Protein AF-A0A3B9HEW7-F1 (afdb_monomer)

Secondary structure (DSSP, 8-state):
-TTT--HHHHHHHGGGGS-HHHHHHHHHHTHHHHHHHHHHHHHHHHHHHHHHHTT-THHHHHHHHHHHHHHTT-

Sequence (74 aa):
MHKTAG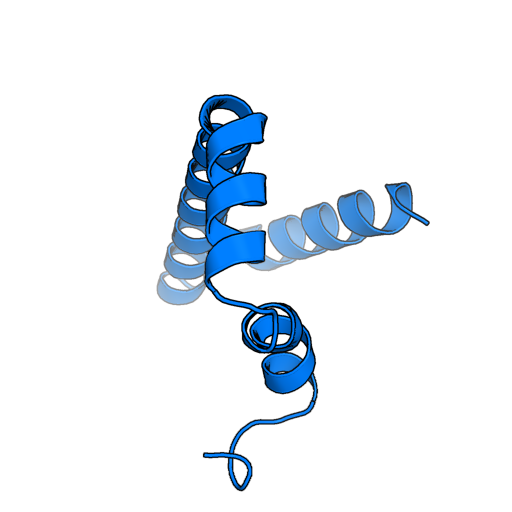IPFDGQSQLSSDDPIDAETQCLTVSEPLVHWIDQMILSLHKFRTQLSEDSDDLVESFITAWEQRARWE

pLDDT: mean 91.32, std 9.55, range [51.88, 98.06]

Mean predicted aligned error: 4.92 Å

Solvent-accessible surface area (backbone atoms only — not comparable to full-atom values): 4442 Å² total; per-residue (Å²): 119,75,92,78,56,51,75,74,52,52,67,72,49,52,76,75,73,55,60,67,68,60,52,50,54,54,48,64,76,44,39,69,68,50,51,53,52,50,52,54,50,53,54,50,52,51,50,53,52,49,28,63,76,65,72,38,82,62,45,60,58,54,50,51,51,53,51,55,58,53,61,73,77,110

Foldseek 3Di:
DVPPDDPVVCVVCVVVVDDPVVVVVVCVVCVVVVVVVVVVVVVLVVVLVVCVVVVHPCNVVSVVVVVVVVVVVD

Radius of gyration: 15.87 Å; Cα contacts (8 Å, |Δi|>4): 10; chains: 1; bounding box: 32×34×37 Å

Structure (mmCIF, N/CA/C/O backbone):
data_AF-A0A3B9HEW7-F1
#
_entry.id   AF-A0A3B9HEW7-F1
#
loop_
_atom_site.group_PDB
_atom_site.id
_atom_site.type_symbol
_atom_site.label_atom_id
_atom_site.label_alt_id
_atom_site.label_comp_id
_atom_site.label_asym_id
_atom_site.label_entity_id
_atom_site.label_seq_id
_atom_site.pdbx_PDB_ins_code
_atom_site.Cartn_x
_atom_site.Cartn_y
_atom_site.Cartn_z
_atom_site.occupancy
_atom_site.B_iso_or_equiv
_atom_site.auth_seq_id
_atom_site.auth_comp_id
_atom_site.auth_asym_id
_atom_site.auth_atom_id
_atom_site.pdbx_PDB_model_num
ATOM 1 N N . MET A 1 1 ? 8.904 -20.798 0.515 1.00 51.88 1 MET A N 1
ATOM 2 C CA . MET A 1 1 ? 7.943 -19.787 1.012 1.00 51.88 1 MET A CA 1
ATOM 3 C C . MET A 1 1 ? 6.482 -20.097 0.673 1.00 51.88 1 MET A C 1
ATOM 5 O O . MET A 1 1 ? 5.631 -19.774 1.483 1.00 51.88 1 MET A O 1
ATOM 9 N N . HIS A 1 2 ? 6.167 -20.804 -0.421 1.00 53.12 2 HIS A N 1
ATOM 10 C CA . HIS A 1 2 ? 4.775 -21.081 -0.833 1.00 53.12 2 HIS A CA 1
ATOM 11 C C . HIS A 1 2 ? 3.903 -21.921 0.124 1.00 53.12 2 HIS A C 1
ATOM 13 O O . HIS A 1 2 ? 2.689 -21.924 -0.013 1.00 53.12 2 HIS A O 1
ATOM 19 N N . LYS A 1 3 ? 4.487 -22.659 1.080 1.00 59.09 3 LYS A N 1
ATOM 20 C CA . LYS A 1 3 ? 3.728 -23.591 1.940 1.00 59.09 3 LYS A CA 1
ATOM 21 C C . LYS A 1 3 ? 2.932 -22.912 3.066 1.00 59.09 3 LYS A C 1
ATOM 23 O O . LYS A 1 3 ? 2.134 -23.585 3.705 1.00 59.09 3 LYS A O 1
ATOM 28 N N . THR A 1 4 ? 3.150 -21.620 3.318 1.00 69.50 4 THR A N 1
ATOM 29 C CA . THR A 1 4 ? 2.490 -20.857 4.399 1.00 69.50 4 THR A CA 1
ATOM 30 C C . THR A 1 4 ? 1.799 -19.582 3.917 1.00 69.50 4 THR A C 1
ATOM 32 O O . THR A 1 4 ? 1.069 -18.965 4.684 1.00 69.50 4 THR A O 1
ATOM 35 N N . ALA A 1 5 ? 2.031 -19.170 2.670 1.00 74.25 5 ALA A N 1
ATOM 36 C CA . ALA A 1 5 ? 1.391 -18.006 2.074 1.00 74.25 5 ALA A CA 1
ATOM 37 C C . ALA A 1 5 ? 0.030 -18.415 1.494 1.00 74.25 5 ALA A C 1
ATOM 39 O O . ALA A 1 5 ? -0.042 -19.298 0.641 1.00 74.25 5 ALA A O 1
ATOM 40 N N . GLY A 1 6 ? -1.051 -17.809 1.987 1.00 82.12 6 GLY A N 1
ATOM 41 C CA . GLY A 1 6 ? -2.390 -18.019 1.437 1.00 82.12 6 GLY A CA 1
ATOM 42 C C . GLY A 1 6 ? -2.597 -17.288 0.107 1.00 82.12 6 GLY A C 1
ATOM 43 O O . GLY A 1 6 ? -1.811 -16.416 -0.259 1.00 82.12 6 GLY A O 1
ATOM 44 N N . ILE A 1 7 ? -3.716 -17.583 -0.561 1.00 84.88 7 ILE A N 1
ATOM 45 C CA . ILE A 1 7 ? -4.169 -16.922 -1.803 1.00 84.88 7 ILE A CA 1
ATOM 46 C C . ILE A 1 7 ? -4.064 -15.380 -1.745 1.00 84.88 7 ILE A C 1
ATOM 48 O O . ILE A 1 7 ? -3.614 -14.787 -2.723 1.00 84.88 7 ILE A O 1
ATOM 52 N N . PRO A 1 8 ? -4.393 -14.696 -0.625 1.00 83.69 8 PRO A N 1
ATOM 53 C CA . PRO A 1 8 ? -4.276 -13.238 -0.562 1.00 83.69 8 PRO A CA 1
ATOM 54 C C . PRO A 1 8 ? -2.841 -12.719 -0.693 1.00 83.69 8 PRO A C 1
ATOM 56 O O . PRO A 1 8 ? -2.638 -11.620 -1.200 1.00 83.69 8 PRO A O 1
ATOM 59 N N . PHE A 1 9 ? -1.854 -13.479 -0.209 1.00 86.56 9 PHE A N 1
ATOM 60 C CA . PHE A 1 9 ? -0.446 -13.100 -0.310 1.00 86.56 9 PHE A CA 1
ATOM 61 C C . PHE A 1 9 ? 0.087 -13.361 -1.719 1.00 86.56 9 PHE A C 1
ATOM 63 O O . PHE A 1 9 ? 0.819 -12.535 -2.250 1.00 86.56 9 PHE A O 1
ATOM 70 N N . ASP A 1 10 ? -0.335 -14.468 -2.334 1.00 88.12 10 ASP A N 1
ATOM 71 C CA . ASP A 1 10 ? 0.007 -14.811 -3.716 1.00 88.12 10 ASP A CA 1
ATOM 72 C C . ASP A 1 10 ? -0.361 -13.669 -4.676 1.00 88.12 10 ASP A C 1
ATOM 74 O O . ASP A 1 10 ? 0.519 -13.112 -5.333 1.00 88.12 10 ASP A O 1
ATOM 78 N N . GLY A 1 11 ? -1.617 -13.205 -4.630 1.00 89.56 11 GLY A N 1
ATOM 79 C CA . GLY A 1 11 ? -2.082 -12.087 -5.458 1.00 89.56 11 GLY A CA 1
ATOM 80 C C . GLY A 1 11 ? -1.363 -10.758 -5.189 1.00 89.56 11 GLY A C 1
ATOM 81 O O . GLY A 1 11 ? -1.110 -10.003 -6.121 1.00 89.56 11 GLY A O 1
ATOM 82 N N . GLN A 1 12 ? -0.974 -10.478 -3.940 1.00 89.12 12 GLN A N 1
ATOM 83 C CA . GLN A 1 12 ? -0.193 -9.275 -3.606 1.00 89.12 12 GLN A CA 1
ATOM 84 C C . GLN A 1 12 ? 1.249 -9.344 -4.121 1.00 89.12 12 GLN A C 1
ATOM 86 O O . GLN A 1 12 ? 1.835 -8.318 -4.454 1.00 89.12 12 GLN A O 1
ATOM 91 N N . SER A 1 13 ? 1.826 -10.545 -4.177 1.00 90.75 13 SER A N 1
ATOM 92 C CA . SER A 1 13 ? 3.216 -10.761 -4.594 1.00 90.75 13 SER A CA 1
ATOM 93 C C . SER A 1 13 ? 3.388 -11.024 -6.091 1.00 90.75 13 SER A C 1
ATOM 95 O O . SER A 1 13 ? 4.520 -11.094 -6.564 1.00 90.75 13 SER A O 1
ATOM 97 N N . GLN A 1 14 ? 2.290 -11.153 -6.841 1.00 91.38 14 GLN A N 1
ATOM 98 C CA . GLN A 1 14 ? 2.315 -11.583 -8.239 1.00 91.38 14 GLN A CA 1
ATOM 99 C C . GLN A 1 14 ? 3.186 -10.684 -9.128 1.00 91.38 14 GLN A C 1
ATOM 101 O O . GLN A 1 14 ? 3.957 -11.194 -9.927 1.00 91.38 14 GLN A O 1
ATOM 106 N N . LEU A 1 15 ? 3.142 -9.360 -8.947 1.00 88.75 15 LEU A N 1
ATOM 107 C CA . LEU A 1 15 ? 3.947 -8.419 -9.744 1.00 88.75 15 LEU A CA 1
ATOM 108 C C . LEU A 1 15 ? 5.463 -8.569 -9.525 1.00 88.75 15 LEU A C 1
ATOM 110 O O . LEU A 1 15 ? 6.260 -8.103 -10.328 1.00 88.75 15 LEU A O 1
ATOM 114 N N . SER A 1 16 ? 5.899 -9.236 -8.451 1.00 90.75 16 SER A N 1
ATOM 115 C CA . SER A 1 16 ? 7.325 -9.507 -8.219 1.00 90.75 16 SER A CA 1
ATOM 116 C C . SER A 1 16 ? 7.886 -10.630 -9.100 1.00 90.75 16 SER A C 1
ATOM 118 O O . SER A 1 16 ? 9.075 -10.926 -8.997 1.00 90.75 16 SER A O 1
ATOM 120 N N . SER A 1 17 ? 7.062 -11.281 -9.932 1.00 92.44 17 SER A N 1
ATOM 121 C CA . SER A 1 17 ? 7.534 -12.271 -10.910 1.00 92.44 17 SER A CA 1
ATOM 122 C C . SER A 1 17 ? 8.023 -11.671 -12.230 1.00 92.44 17 SER A C 1
ATOM 124 O O . SER A 1 17 ? 8.532 -12.419 -13.065 1.00 92.44 17 SER A O 1
ATOM 126 N N . ASP A 1 18 ? 7.840 -10.366 -12.432 1.00 93.50 18 ASP A N 1
ATOM 127 C CA . ASP A 1 18 ? 8.190 -9.681 -13.677 1.00 93.50 18 ASP A CA 1
ATOM 128 C C . ASP A 1 18 ? 9.714 -9.573 -13.870 1.00 93.50 18 ASP A C 1
ATOM 130 O O . ASP A 1 18 ? 10.493 -9.684 -12.917 1.00 93.50 18 ASP A O 1
ATOM 134 N N . ASP A 1 19 ? 10.153 -9.364 -15.118 1.00 96.81 19 ASP A N 1
ATOM 135 C CA . ASP A 1 19 ? 11.572 -9.147 -15.411 1.00 96.81 19 ASP A CA 1
ATOM 136 C C . ASP A 1 19 ? 12.078 -7.888 -14.674 1.00 96.81 19 ASP A C 1
ATOM 138 O O . ASP A 1 19 ? 11.469 -6.820 -14.796 1.00 96.81 19 ASP A O 1
ATOM 142 N N . PRO A 1 20 ? 13.185 -7.972 -13.908 1.00 96.06 20 PRO A N 1
ATOM 143 C CA . PRO A 1 20 ? 13.649 -6.846 -13.102 1.00 96.06 20 PRO A CA 1
ATOM 144 C C . PRO A 1 20 ? 14.003 -5.588 -13.907 1.00 96.06 20 PRO A C 1
ATOM 146 O O . PRO A 1 20 ? 13.838 -4.482 -13.391 1.00 96.06 20 PRO A O 1
ATOM 149 N N . ILE A 1 21 ? 14.488 -5.735 -15.145 1.00 97.06 21 ILE A N 1
ATOM 150 C CA . ILE A 1 21 ? 14.872 -4.606 -16.007 1.00 97.06 21 ILE A CA 1
ATOM 151 C C . ILE A 1 21 ? 13.624 -3.911 -16.552 1.00 97.06 21 ILE A C 1
ATOM 153 O O . ILE A 1 21 ? 13.547 -2.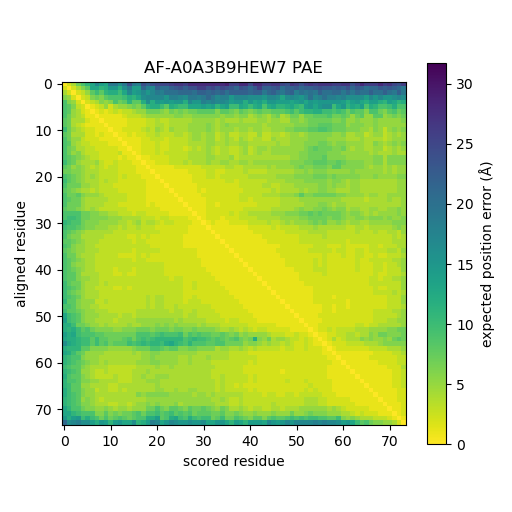676 -16.569 1.00 97.06 21 ILE A O 1
ATOM 157 N N . ASP A 1 22 ? 12.620 -4.693 -16.948 1.00 95.94 22 ASP A N 1
ATOM 158 C CA . ASP A 1 22 ? 11.331 -4.150 -17.375 1.00 95.94 22 ASP A CA 1
ATOM 159 C C . ASP A 1 22 ? 10.627 -3.440 -16.209 1.00 95.94 22 ASP A C 1
ATOM 161 O O . ASP A 1 22 ? 10.144 -2.316 -16.374 1.00 95.94 22 ASP A O 1
ATOM 165 N N . ALA A 1 23 ? 10.636 -4.039 -15.014 1.00 94.19 23 ALA A N 1
ATOM 166 C CA . ALA A 1 23 ? 10.050 -3.451 -13.812 1.00 94.19 23 ALA A CA 1
ATOM 167 C C . ALA A 1 23 ? 10.722 -2.119 -13.426 1.00 94.19 23 ALA A C 1
ATOM 169 O O . ALA A 1 23 ? 10.026 -1.143 -13.132 1.00 94.19 23 ALA A O 1
ATOM 170 N N . GLU A 1 24 ? 12.057 -2.036 -13.474 1.00 95.94 24 GLU A N 1
ATOM 171 C CA . GLU A 1 24 ? 12.793 -0.784 -13.242 1.00 95.94 24 GLU A CA 1
ATOM 172 C C . GLU A 1 24 ? 12.393 0.287 -14.262 1.00 95.94 24 GLU A C 1
ATOM 174 O O . GLU A 1 24 ? 12.031 1.408 -13.891 1.00 95.94 24 GLU A O 1
ATOM 179 N N . THR A 1 25 ? 12.409 -0.068 -15.548 1.00 96.81 25 THR A N 1
ATOM 180 C CA . THR A 1 25 ? 12.077 0.852 -16.641 1.00 96.81 25 THR A CA 1
ATOM 181 C C . THR A 1 25 ? 10.661 1.412 -16.482 1.00 96.81 25 THR A C 1
ATOM 183 O O . THR A 1 25 ? 10.448 2.624 -16.611 1.00 96.81 25 THR A O 1
ATOM 186 N N . GLN A 1 26 ? 9.693 0.554 -16.150 1.00 93.44 26 GLN A N 1
ATOM 187 C CA . GLN A 1 26 ? 8.314 0.959 -15.877 1.00 93.44 26 GLN A CA 1
ATOM 188 C C . GLN A 1 26 ? 8.237 1.902 -14.671 1.00 93.44 26 GLN A C 1
ATOM 190 O O . GLN A 1 26 ? 7.661 2.984 -14.788 1.00 93.44 26 GLN A O 1
ATOM 195 N N . CYS A 1 27 ? 8.868 1.549 -13.546 1.00 94.62 27 CYS A N 1
ATOM 196 C CA . CYS A 1 27 ? 8.866 2.373 -12.335 1.00 94.62 27 CYS A CA 1
ATOM 197 C C . CYS A 1 27 ? 9.455 3.768 -12.574 1.00 94.62 27 CYS A C 1
ATOM 199 O O . CYS A 1 27 ? 8.879 4.766 -12.138 1.00 94.62 27 CYS A O 1
ATOM 201 N N . LEU A 1 28 ? 10.582 3.859 -13.283 1.00 96.12 28 LEU A N 1
ATOM 20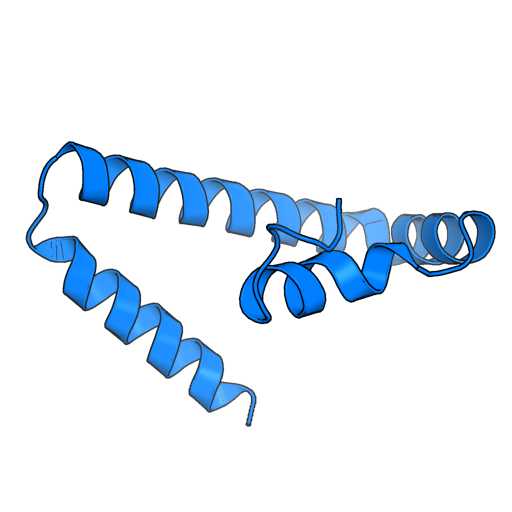2 C CA . LEU A 1 28 ? 11.246 5.137 -13.548 1.00 96.12 28 LEU A CA 1
ATOM 203 C C . LEU A 1 28 ? 10.429 6.031 -14.488 1.00 96.12 28 LEU A C 1
ATOM 205 O O . LEU A 1 28 ? 10.389 7.249 -14.290 1.00 96.12 28 LEU A O 1
ATOM 209 N N . TH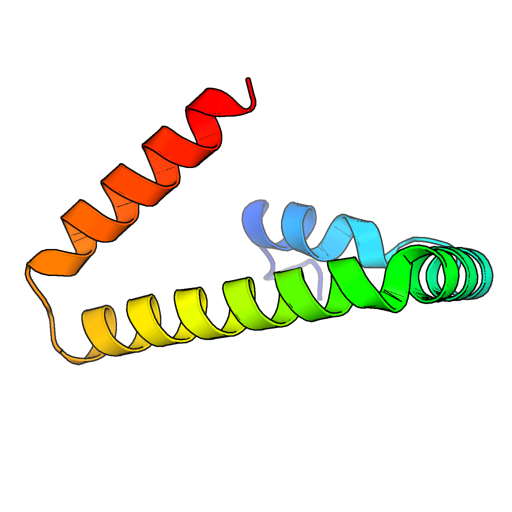R A 1 29 ? 9.725 5.434 -15.454 1.00 96.50 29 THR A N 1
ATOM 210 C CA . THR A 1 29 ? 8.873 6.157 -16.414 1.00 96.50 29 THR A CA 1
ATOM 211 C C . THR A 1 29 ? 7.714 6.890 -15.729 1.00 96.50 29 THR A C 1
ATOM 213 O O . THR A 1 29 ? 7.318 7.964 -16.180 1.00 96.50 29 THR A O 1
ATOM 216 N N . VAL A 1 30 ? 7.189 6.347 -14.626 1.00 95.00 30 VAL A N 1
ATOM 217 C CA . VAL A 1 30 ? 6.062 6.921 -13.864 1.00 95.00 30 VAL A CA 1
ATOM 218 C C . VAL A 1 30 ? 6.424 7.198 -12.401 1.00 95.00 30 VAL A C 1
ATOM 220 O O . VAL A 1 30 ? 5.593 7.069 -11.505 1.00 95.00 30 VAL A O 1
ATOM 223 N N . SER A 1 31 ? 7.672 7.589 -12.146 1.00 94.88 31 SER A N 1
ATOM 224 C CA . SER A 1 31 ? 8.225 7.695 -10.788 1.00 94.88 31 SER A CA 1
ATOM 225 C C . SER A 1 31 ? 7.461 8.651 -9.865 1.00 94.88 31 SER A C 1
ATOM 227 O O . SER A 1 31 ? 7.174 8.291 -8.729 1.00 94.88 31 SER A O 1
ATOM 229 N N . GLU A 1 32 ? 7.073 9.838 -10.334 1.00 96.44 32 GLU A N 1
ATOM 230 C CA . GLU A 1 32 ? 6.332 10.817 -9.523 1.00 96.44 32 GLU A CA 1
ATOM 231 C C . GLU A 1 32 ? 4.956 10.304 -9.044 1.00 96.44 32 GLU A C 1
ATOM 233 O O . GLU A 1 32 ? 4.730 10.261 -7.830 1.00 96.44 32 GLU A O 1
ATOM 238 N N . PRO A 1 33 ? 4.033 9.859 -9.926 1.00 96.88 33 PRO A N 1
ATOM 239 C CA . PRO A 1 33 ? 2.765 9.300 -9.468 1.00 96.88 33 PRO A CA 1
ATOM 240 C C . PRO A 1 33 ? 2.958 8.003 -8.673 1.00 96.88 33 PRO A C 1
ATOM 242 O O . PRO A 1 33 ? 2.196 7.752 -7.742 1.00 96.88 33 PRO A O 1
ATOM 245 N N . LEU A 1 34 ? 3.977 7.195 -8.986 1.00 96.06 34 LEU A N 1
ATOM 246 C CA . LEU A 1 34 ? 4.275 5.985 -8.222 1.00 96.06 34 LEU A CA 1
ATOM 247 C C . LEU A 1 34 ? 4.649 6.314 -6.770 1.00 96.06 34 LEU A C 1
ATOM 249 O O . LEU A 1 34 ? 4.086 5.721 -5.853 1.00 96.06 34 LEU A O 1
ATOM 253 N N . VAL A 1 35 ? 5.535 7.290 -6.554 1.00 97.31 35 VAL A N 1
ATOM 254 C CA . VAL A 1 35 ? 5.900 7.765 -5.209 1.00 97.31 35 VAL A CA 1
ATOM 255 C C . VAL A 1 35 ? 4.670 8.287 -4.467 1.00 97.31 35 VAL A C 1
ATOM 257 O O . VAL A 1 35 ? 4.438 7.886 -3.329 1.00 97.31 35 VAL A O 1
ATOM 260 N N . HIS A 1 36 ? 3.829 9.094 -5.121 1.00 97.19 36 HIS A N 1
ATOM 261 C CA . HIS A 1 36 ? 2.589 9.584 -4.513 1.00 97.19 36 HIS A CA 1
ATOM 262 C C . HIS A 1 36 ? 1.700 8.440 -4.000 1.00 97.19 36 HIS A C 1
ATOM 264 O O . HIS A 1 36 ? 1.226 8.476 -2.862 1.00 97.19 36 HIS A O 1
ATOM 270 N N . TRP A 1 37 ? 1.481 7.409 -4.819 1.00 95.81 37 TRP A N 1
ATOM 271 C CA . TRP A 1 37 ? 0.641 6.277 -4.427 1.00 95.81 37 TRP A CA 1
ATOM 272 C C . TRP A 1 37 ? 1.289 5.395 -3.357 1.00 95.81 37 TRP A C 1
ATOM 274 O O . TRP A 1 37 ? 0.573 4.883 -2.493 1.00 95.81 37 TRP A O 1
ATOM 284 N N . ILE A 1 38 ? 2.619 5.265 -3.353 1.00 96.50 38 ILE A N 1
ATOM 285 C CA . ILE A 1 38 ? 3.357 4.618 -2.259 1.00 96.50 38 ILE A CA 1
ATOM 286 C C . ILE A 1 38 ? 3.100 5.358 -0.941 1.00 96.50 38 ILE A C 1
ATOM 288 O O . ILE A 1 38 ? 2.745 4.720 0.052 1.00 96.50 38 ILE A O 1
ATOM 292 N N . ASP A 1 39 ? 3.190 6.687 -0.932 1.00 98.06 39 ASP A N 1
ATOM 293 C CA . ASP A 1 39 ? 2.941 7.484 0.272 1.00 98.06 39 ASP A CA 1
ATOM 294 C C . ASP A 1 39 ? 1.491 7.338 0.764 1.00 98.06 39 ASP A C 1
ATOM 296 O O . ASP A 1 39 ? 1.257 7.121 1.957 1.00 98.06 39 ASP A O 1
ATOM 300 N N . GLN A 1 40 ? 0.501 7.379 -0.139 1.00 96.25 40 GLN A N 1
ATOM 301 C CA . GLN A 1 40 ? -0.909 7.160 0.225 1.00 96.25 40 GLN A CA 1
ATOM 302 C C . GLN A 1 40 ? -1.157 5.758 0.805 1.00 96.25 40 GLN A C 1
ATOM 304 O O . GLN A 1 40 ? -1.913 5.603 1.774 1.00 96.25 40 GLN A O 1
ATOM 309 N N . MET A 1 41 ? -0.500 4.735 0.251 1.00 95.56 41 MET A N 1
ATOM 310 C CA . MET A 1 41 ? -0.555 3.371 0.777 1.00 95.56 41 MET A CA 1
ATOM 311 C C . MET A 1 41 ? 0.063 3.279 2.174 1.00 95.56 41 MET A C 1
ATOM 313 O O . MET A 1 41 ? -0.561 2.717 3.076 1.00 95.56 41 MET A O 1
ATOM 317 N N . ILE A 1 42 ? 1.242 3.871 2.387 1.00 97.19 42 ILE A N 1
ATOM 318 C CA . IL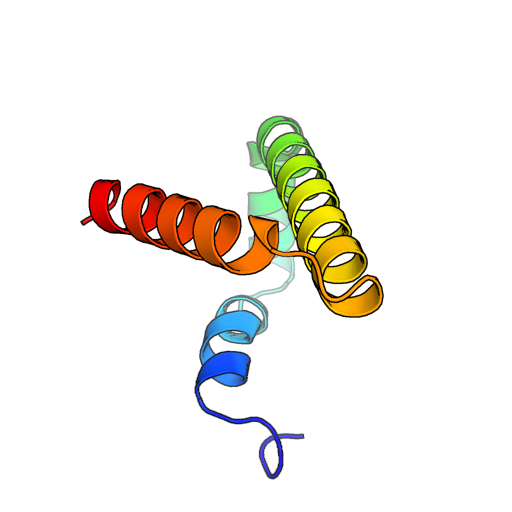E A 1 42 ? 1.908 3.907 3.698 1.00 97.19 42 ILE A CA 1
ATOM 319 C C . ILE A 1 42 ? 1.003 4.576 4.742 1.00 97.19 42 ILE A C 1
ATOM 321 O O . ILE A 1 42 ? 0.789 4.012 5.819 1.00 97.19 42 ILE A O 1
ATOM 325 N N . LEU A 1 43 ? 0.417 5.734 4.421 1.00 96.81 43 LEU A N 1
ATOM 326 C CA . LEU A 1 43 ? -0.503 6.448 5.315 1.00 96.81 43 LEU A CA 1
ATOM 327 C C . LEU A 1 43 ? -1.728 5.600 5.682 1.00 96.81 43 LEU A C 1
ATOM 329 O O . LEU A 1 43 ? -2.101 5.517 6.854 1.00 96.81 43 LEU A O 1
ATOM 333 N N . SER A 1 44 ? -2.324 4.927 4.698 1.00 95.06 44 SER A N 1
ATOM 334 C CA . SER A 1 44 ? -3.498 4.072 4.907 1.00 95.06 44 SER A CA 1
ATOM 335 C C . SER A 1 44 ? -3.176 2.865 5.792 1.00 95.06 44 SER A C 1
ATOM 337 O O . SER A 1 44 ? -3.918 2.560 6.726 1.00 95.06 44 SER A O 1
ATOM 339 N N . LEU A 1 45 ? -2.038 2.206 5.559 1.00 95.56 45 LEU A N 1
ATOM 340 C CA . LEU A 1 45 ? -1.583 1.079 6.376 1.00 95.56 45 LEU A CA 1
ATOM 341 C C . LEU A 1 45 ? -1.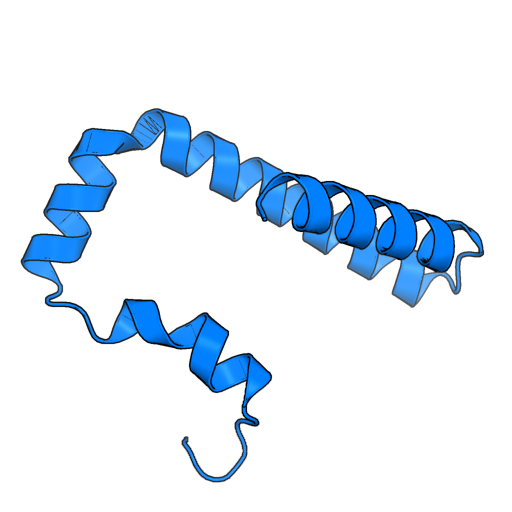287 1.504 7.818 1.00 95.56 45 LEU A C 1
ATOM 343 O O . LEU A 1 45 ? -1.646 0.787 8.756 1.00 95.56 45 LEU A O 1
ATOM 347 N N . HIS A 1 46 ? -0.687 2.680 8.015 1.00 97.44 46 HIS A N 1
ATOM 348 C CA . HIS A 1 46 ? -0.495 3.239 9.351 1.00 97.44 46 HIS A CA 1
ATOM 349 C C . HIS A 1 46 ? -1.823 3.520 10.052 1.00 97.44 46 HIS A C 1
ATOM 351 O O . HIS A 1 46 ? -1.959 3.158 11.220 1.00 97.44 46 HIS A O 1
ATOM 357 N N . LYS A 1 47 ? -2.809 4.091 9.349 1.00 96.12 47 LYS A N 1
ATOM 358 C CA . LYS A 1 47 ? -4.152 4.322 9.897 1.00 96.12 47 LYS A CA 1
ATOM 359 C C . LYS A 1 47 ? -4.781 3.017 10.394 1.00 96.12 47 LYS A C 1
ATOM 361 O O . LYS A 1 47 ? -5.160 2.943 11.560 1.00 96.12 47 LYS A O 1
ATOM 366 N N . PHE A 1 48 ? -4.822 1.980 9.554 1.00 95.94 48 PHE A N 1
ATOM 367 C CA . PHE A 1 48 ? -5.384 0.682 9.946 1.00 95.94 48 PHE A CA 1
ATOM 368 C C . PHE A 1 48 ? -4.628 0.054 11.116 1.00 95.94 48 PHE A C 1
ATOM 370 O O . PHE A 1 48 ? -5.248 -0.466 12.040 1.00 95.94 48 PHE A O 1
ATOM 377 N N . ARG A 1 49 ? -3.291 0.127 11.111 1.00 96.75 49 ARG A N 1
ATOM 378 C CA . ARG A 1 49 ? -2.465 -0.376 12.215 1.00 96.75 49 ARG A CA 1
ATOM 379 C C . ARG A 1 49 ? -2.817 0.306 13.537 1.00 96.75 49 ARG A C 1
ATOM 381 O O . ARG A 1 49 ? -2.937 -0.390 14.541 1.00 96.75 49 ARG A O 1
ATOM 388 N N . THR A 1 50 ? -2.960 1.630 13.537 1.00 97.38 50 THR A N 1
ATOM 389 C CA . THR A 1 50 ? -3.332 2.398 14.732 1.00 97.38 50 THR A CA 1
ATOM 390 C C . THR A 1 50 ? -4.727 2.009 15.215 1.00 97.38 50 THR A C 1
ATOM 392 O O . THR A 1 50 ? -4.871 1.610 16.367 1.00 97.38 50 THR A O 1
ATOM 395 N N . GLN A 1 51 ? -5.720 2.004 14.320 1.00 96.50 51 GLN A N 1
ATOM 396 C CA . GLN A 1 51 ? -7.099 1.625 14.650 1.00 96.50 51 GLN A CA 1
ATOM 397 C C . GLN A 1 51 ? -7.198 0.207 15.229 1.00 96.50 51 GLN A C 1
ATOM 399 O O . GLN A 1 51 ? -7.912 -0.007 16.202 1.00 96.50 51 GLN A O 1
ATOM 404 N N . LEU A 1 52 ? -6.437 -0.747 14.681 1.00 95.62 52 LEU A N 1
ATOM 405 C CA . LEU A 1 52 ? -6.339 -2.110 15.212 1.00 95.62 52 LEU A CA 1
ATOM 406 C C . LEU A 1 52 ? -5.692 -2.157 16.598 1.00 95.62 52 LEU A C 1
ATOM 408 O O . LEU A 1 52 ? -6.131 -2.920 17.452 1.00 95.62 52 LEU A O 1
ATOM 412 N N . SER A 1 53 ? -4.627 -1.382 16.823 1.00 96.50 53 SER A N 1
ATOM 413 C CA . SER A 1 53 ? -3.940 -1.368 18.120 1.00 96.50 53 SER A CA 1
ATOM 414 C C . SER A 1 53 ? -4.747 -0.697 19.229 1.00 96.50 53 SER A C 1
ATOM 416 O O . SER A 1 53 ? -4.532 -1.001 20.399 1.00 96.50 53 SER A O 1
ATOM 418 N N . GLU A 1 54 ? -5.652 0.206 18.858 1.00 96.25 54 GLU A N 1
ATOM 419 C CA . GLU A 1 54 ? -6.484 0.983 19.778 1.00 96.25 54 GLU A CA 1
ATOM 420 C C . GLU A 1 54 ? -7.891 0.392 19.962 1.00 96.25 54 GLU A C 1
ATOM 422 O O . GLU A 1 54 ? -8.662 0.947 20.735 1.00 96.25 54 GLU A O 1
ATOM 427 N N . ASP A 1 55 ? -8.218 -0.715 19.279 1.00 92.62 55 ASP A N 1
ATOM 428 C CA . ASP A 1 55 ? -9.574 -1.292 19.215 1.00 92.62 55 ASP A CA 1
ATOM 429 C C . ASP A 1 55 ? -10.633 -0.227 18.866 1.00 92.62 55 ASP A C 1
ATOM 431 O O . ASP A 1 55 ? -11.662 -0.073 19.519 1.00 92.62 55 ASP A O 1
ATOM 435 N N . SER A 1 56 ? -10.309 0.593 17.861 1.00 93.62 56 SER A N 1
ATOM 436 C CA . SER A 1 56 ? -11.087 1.770 17.475 1.00 93.62 56 SER A CA 1
ATOM 437 C C . SER A 1 56 ? -12.387 1.388 16.763 1.00 93.62 56 SER A C 1
ATOM 439 O O . SER A 1 56 ? -12.369 0.644 15.778 1.00 93.62 56 SER A O 1
ATOM 441 N N . ASP A 1 57 ? -13.498 2.003 17.178 1.00 92.12 57 ASP A N 1
ATOM 442 C CA . ASP A 1 57 ? -14.807 1.872 16.521 1.00 92.12 57 ASP A CA 1
ATOM 443 C C . ASP A 1 57 ? -14.785 2.332 15.042 1.00 92.12 57 ASP A C 1
ATOM 445 O O . ASP A 1 57 ? -15.563 1.844 14.216 1.00 92.12 57 ASP A O 1
ATOM 449 N N . ASP A 1 58 ? -13.833 3.194 14.663 1.00 93.38 58 ASP A N 1
ATOM 450 C CA . ASP A 1 58 ? -13.678 3.733 13.301 1.00 93.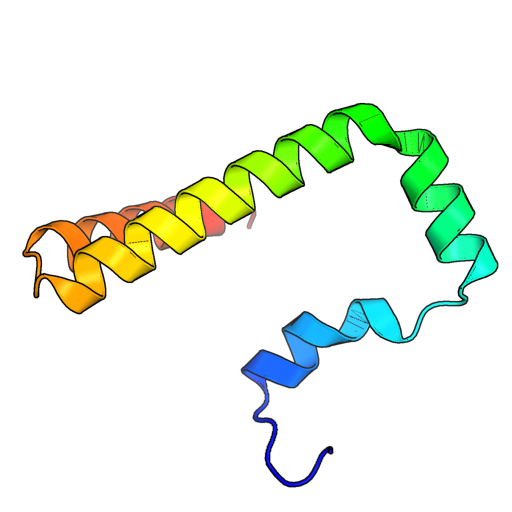38 58 ASP A CA 1
ATOM 451 C C . ASP A 1 58 ? -13.079 2.715 12.308 1.00 93.38 58 ASP A C 1
ATOM 453 O O . ASP A 1 58 ? -12.990 2.971 11.094 1.00 93.38 58 ASP A O 1
ATOM 457 N N . LEU A 1 59 ? -12.615 1.557 12.797 1.00 94.31 59 LEU A N 1
ATOM 458 C CA . LEU A 1 59 ? -12.004 0.520 11.964 1.00 94.31 59 LEU A CA 1
ATOM 459 C C . LEU A 1 59 ? -12.996 -0.011 10.920 1.00 94.31 59 LEU A C 1
ATOM 461 O O . LEU A 1 59 ? -12.648 -0.1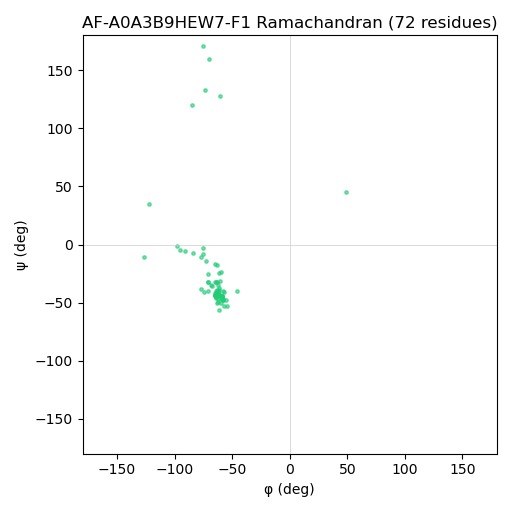59 9.745 1.00 94.31 59 LEU A O 1
ATOM 465 N N . VAL A 1 60 ? -14.246 -0.253 11.330 1.00 95.38 60 VAL A N 1
ATOM 466 C CA . VAL A 1 60 ? -15.296 -0.760 10.434 1.00 95.38 60 VAL A CA 1
ATOM 467 C C . VAL A 1 60 ? -15.624 0.262 9.347 1.00 95.38 60 VAL A C 1
ATOM 469 O O . VAL A 1 60 ? -15.692 -0.103 8.174 1.00 95.38 60 VAL A O 1
ATOM 472 N N . GLU A 1 61 ? -15.752 1.543 9.696 1.00 95.81 61 GLU A N 1
ATOM 473 C CA . GLU A 1 61 ? -15.989 2.616 8.720 1.00 95.81 61 GLU A CA 1
ATOM 474 C C . GLU A 1 61 ? -14.841 2.724 7.705 1.00 95.81 61 GLU A C 1
ATOM 476 O O . GLU A 1 61 ? -15.057 2.922 6.504 1.00 95.81 61 GLU A O 1
ATOM 481 N N . SER A 1 62 ? -13.608 2.514 8.166 1.00 94.88 62 SER A N 1
ATOM 482 C CA . SER A 1 62 ? -12.428 2.538 7.299 1.00 94.88 62 SER A CA 1
ATOM 483 C C . SER A 1 62 ? -12.423 1.366 6.307 1.00 94.88 62 SER A C 1
ATOM 485 O O . SER A 1 62 ? -12.053 1.556 5.145 1.00 94.88 62 SER A O 1
ATOM 487 N N . PHE A 1 63 ? -12.906 0.184 6.707 1.00 94.62 63 PHE A N 1
ATOM 488 C CA . PHE A 1 63 ? -13.117 -0.935 5.782 1.00 94.62 63 PHE A CA 1
ATOM 489 C C . PHE A 1 63 ? -14.286 -0.716 4.820 1.00 94.62 63 PHE A C 1
ATOM 491 O O . PHE A 1 63 ? -14.144 -1.040 3.640 1.00 94.62 63 PHE A O 1
ATOM 498 N N . ILE A 1 64 ? -15.401 -0.137 5.276 1.00 95.56 64 ILE A N 1
ATOM 499 C CA . ILE A 1 64 ? -16.529 0.228 4.400 1.00 95.56 64 ILE A CA 1
ATOM 500 C C . ILE A 1 64 ? -16.043 1.187 3.314 1.00 95.56 64 ILE A C 1
ATOM 502 O O . ILE A 1 64 ? -16.252 0.934 2.130 1.00 95.56 64 ILE A O 1
ATOM 506 N N . THR A 1 65 ? -15.301 2.225 3.701 1.00 94.12 65 THR A N 1
ATOM 507 C CA . THR A 1 65 ? -14.737 3.192 2.754 1.00 94.12 65 THR A CA 1
ATOM 508 C C . THR A 1 65 ? -13.836 2.500 1.729 1.00 94.12 65 THR A C 1
ATOM 510 O O . THR A 1 65 ? -13.973 2.735 0.530 1.00 94.12 65 THR A O 1
ATOM 513 N N . ALA A 1 66 ? -12.929 1.618 2.167 1.00 93.38 66 ALA A N 1
ATOM 514 C CA . ALA A 1 66 ? -12.045 0.884 1.260 1.00 93.38 66 ALA A CA 1
ATOM 515 C C . ALA A 1 66 ? -12.823 -0.021 0.285 1.00 93.38 66 ALA A C 1
ATOM 517 O O . ALA A 1 66 ? -12.495 -0.077 -0.903 1.00 93.38 66 ALA A O 1
ATOM 518 N N . TRP A 1 67 ? -13.874 -0.688 0.768 1.00 94.12 67 TRP A N 1
ATOM 519 C CA . TRP A 1 67 ? -14.754 -1.521 -0.050 1.00 94.12 67 TRP A CA 1
ATO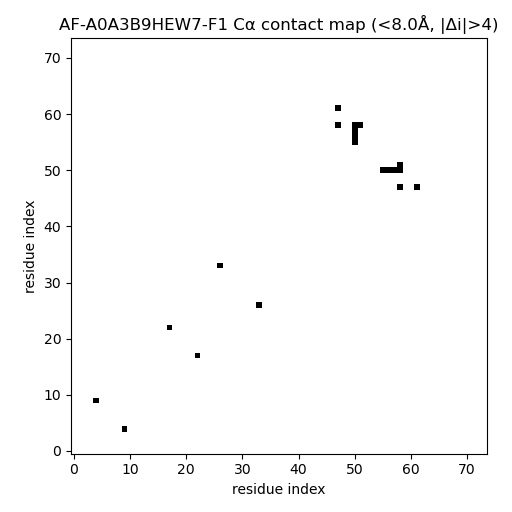M 520 C C . TRP A 1 67 ? -15.502 -0.698 -1.107 1.00 94.12 67 TRP A C 1
ATOM 522 O O . TRP A 1 67 ? -15.495 -1.060 -2.284 1.00 94.12 67 TRP A O 1
ATOM 532 N N . GLU A 1 68 ? -16.063 0.452 -0.728 1.00 95.44 68 GLU A N 1
ATOM 533 C CA . GLU A 1 68 ? -16.739 1.360 -1.660 1.00 95.44 68 GLU A CA 1
ATOM 534 C C . GLU A 1 68 ? -15.788 1.921 -2.720 1.00 95.44 68 GLU A C 1
ATOM 536 O O . GLU A 1 68 ? -16.150 1.996 -3.895 1.00 95.44 68 GLU A O 1
ATOM 541 N N . GLN A 1 69 ? -14.565 2.307 -2.337 1.00 90.81 69 GLN A N 1
ATOM 542 C CA . GLN A 1 69 ? -13.570 2.777 -3.306 1.00 90.81 69 GLN A CA 1
ATOM 543 C C . GLN A 1 69 ? -13.196 1.675 -4.295 1.00 90.81 69 GLN A C 1
ATOM 545 O O . GLN A 1 69 ? -13.070 1.955 -5.485 1.00 90.81 69 GLN A O 1
ATOM 550 N N . ARG A 1 70 ? -13.069 0.423 -3.837 1.00 91.06 70 ARG A N 1
ATOM 551 C CA . ARG A 1 70 ? -12.788 -0.713 -4.721 1.00 91.06 70 ARG A CA 1
ATOM 552 C C . ARG A 1 70 ? -13.933 -0.971 -5.700 1.00 91.06 70 ARG A C 1
ATOM 554 O O . ARG A 1 70 ? -13.660 -1.165 -6.879 1.00 91.06 70 ARG A O 1
ATOM 561 N N . ALA A 1 71 ? -15.181 -0.920 -5.240 1.00 93.00 71 ALA A N 1
ATOM 562 C CA . ALA A 1 71 ? -16.354 -1.133 -6.089 1.00 93.00 71 ALA A CA 1
ATOM 563 C C . ALA A 1 71 ? -16.477 -0.097 -7.224 1.00 93.00 71 ALA A C 1
ATOM 565 O O . ALA A 1 71 ? -17.067 -0.386 -8.254 1.00 93.00 71 ALA A O 1
ATOM 566 N N . ARG A 1 72 ? -15.899 1.103 -7.073 1.00 92.12 72 ARG A N 1
ATOM 567 C CA . ARG A 1 72 ? -15.872 2.129 -8.137 1.00 92.12 72 ARG A CA 1
ATOM 568 C C . ARG A 1 72 ? -14.921 1.807 -9.293 1.00 92.12 72 ARG A C 1
ATOM 570 O O . ARG A 1 72 ? -14.950 2.511 -10.297 1.00 92.12 72 ARG A O 1
ATOM 577 N N . TRP A 1 73 ? -14.028 0.836 -9.114 1.00 82.00 73 TRP A N 1
ATOM 578 C CA . TRP A 1 73 ? -13.049 0.421 -10.124 1.00 82.00 73 TRP A CA 1
ATOM 579 C C . TRP A 1 73 ? -13.535 -0.778 -10.954 1.00 82.00 73 TRP A C 1
ATOM 581 O O . TRP A 1 73 ? -12.831 -1.184 -11.878 1.00 82.00 73 TRP A O 1
ATOM 591 N N . GLU A 1 74 ? -14.693 -1.345 -10.607 1.00 67.31 74 GLU A N 1
ATOM 592 C CA . GLU A 1 74 ? -15.410 -2.383 -11.362 1.00 67.31 74 GLU A CA 1
ATOM 593 C C . GLU A 1 74 ? -16.447 -1.750 -12.300 1.00 67.31 74 GLU A C 1
ATOM 595 O O . GLU A 1 74 ? -16.585 -2.264 -13.434 1.00 67.31 74 GLU A O 1
#